Protein AF-A0A2N1DFC6-F1 (afdb_monomer_lite)

Radius of gyration: 20.5 Å; chains: 1; bounding box: 40×36×43 Å

Secondary structure (DSSP, 8-state):
-----PPPPTTS-TT--GGGGS-HHHHHHHHHHS---PPPGGG-S-TTTT---HHHHHHHHHHHHHHHHHHHHTT---

pLDDT: mean 73.4, std 12.14, range [41.03, 90.44]

Foldseek 3Di:
DDDDDDDDDPPDDPPDDCVVVDDPVQVVCCVVVVDGDDDDLVPPPCVCPPPDDPVVVVVVVVVVVVVVVVVVVVVPDD

Sequence (78 aa):
MRNLQLKVEDLLSRDTRLWRYTDLAKFVSLLDSGSLWLARSDTFKEQSEGRFHDEMRTALESAYESFEEKEGSNKQRP

Structure (mmCIF, N/CA/C/O backbone):
data_AF-A0A2N1DFC6-F1
#
_entry.id   AF-A0A2N1DFC6-F1
#
loop_
_atom_site.group_PDB
_atom_site.id
_atom_site.type_symbol
_atom_site.label_atom_id
_atom_site.label_alt_id
_atom_site.label_comp_id
_atom_site.label_asym_id
_atom_site.label_entity_id
_atom_site.label_seq_id
_atom_site.pdbx_PDB_ins_code
_atom_site.Cartn_x
_atom_site.Cartn_y
_atom_site.Cartn_z
_atom_site.occupancy
_atom_site.B_iso_or_equiv
_atom_site.auth_seq_id
_atom_site.auth_comp_id
_atom_site.auth_asym_id
_atom_site.auth_atom_id
_atom_site.pdbx_PDB_model_num
ATOM 1 N N . MET A 1 1 ? -15.226 -6.523 -11.222 1.00 47.84 1 MET A N 1
ATOM 2 C CA . MET A 1 1 ? -14.048 -6.008 -10.488 1.00 47.84 1 MET A CA 1
ATOM 3 C C . MET A 1 1 ? -13.771 -4.589 -10.968 1.00 47.84 1 MET A C 1
ATOM 5 O O . MET A 1 1 ? -13.859 -4.369 -12.168 1.00 47.84 1 MET A O 1
ATOM 9 N N . ARG A 1 2 ? -13.525 -3.620 -10.075 1.00 53.09 2 ARG A N 1
ATOM 10 C CA . ARG A 1 2 ? -13.125 -2.258 -10.474 1.00 53.09 2 ARG A CA 1
ATOM 11 C C . ARG A 1 2 ? -11.600 -2.204 -10.520 1.00 53.09 2 ARG A C 1
ATOM 13 O O . ARG A 1 2 ? -10.967 -2.481 -9.507 1.00 53.09 2 ARG A O 1
ATOM 20 N N . ASN A 1 3 ? -11.035 -1.863 -11.672 1.00 57.62 3 ASN A N 1
ATOM 21 C CA . ASN A 1 3 ? -9.602 -1.625 -11.809 1.00 57.62 3 ASN A CA 1
ATOM 22 C C . ASN A 1 3 ? -9.308 -0.214 -11.289 1.00 57.62 3 ASN A C 1
ATOM 24 O O . ASN A 1 3 ? -9.753 0.765 -11.887 1.00 57.62 3 ASN A O 1
ATOM 28 N N . LEU A 1 4 ? -8.624 -0.110 -10.149 1.00 62.16 4 LEU A N 1
ATOM 29 C CA . LEU A 1 4 ? -8.171 1.172 -9.619 1.00 62.16 4 LEU A CA 1
ATOM 30 C C . LEU A 1 4 ? -6.883 1.556 -10.354 1.00 62.16 4 LEU A C 1
ATOM 32 O O . LEU A 1 4 ? -5.861 0.891 -10.201 1.00 62.16 4 LEU A O 1
ATOM 36 N N . GLN A 1 5 ? -6.934 2.601 -11.176 1.00 61.84 5 GLN A N 1
ATOM 37 C CA . GLN A 1 5 ? -5.731 3.149 -11.792 1.00 61.84 5 GLN A CA 1
ATOM 38 C C . GLN A 1 5 ? -5.031 4.046 -10.772 1.00 61.84 5 GLN A C 1
ATOM 40 O O . GLN A 1 5 ? -5.492 5.150 -10.483 1.00 61.84 5 GLN A O 1
ATOM 45 N N . LEU A 1 6 ? -3.937 3.545 -10.198 1.00 64.50 6 LEU A N 1
ATOM 46 C CA . LEU A 1 6 ? -3.057 4.347 -9.358 1.00 64.50 6 LEU A CA 1
ATOM 47 C C . LEU A 1 6 ? -2.352 5.373 -10.249 1.00 64.50 6 LEU A C 1
ATOM 49 O O . LEU A 1 6 ? -1.709 5.009 -11.234 1.00 64.50 6 LEU A O 1
ATOM 53 N N . LYS A 1 7 ? -2.491 6.657 -9.918 1.00 69.06 7 LYS A N 1
ATOM 54 C CA . LYS A 1 7 ? -1.687 7.705 -10.544 1.00 69.06 7 LYS A CA 1
ATOM 55 C C . LYS A 1 7 ? -0.298 7.636 -9.927 1.00 69.06 7 LYS A C 1
ATOM 57 O O . LYS A 1 7 ? -0.159 7.803 -8.720 1.00 69.06 7 LYS A O 1
ATOM 62 N N . VAL A 1 8 ? 0.705 7.344 -10.746 1.00 67.56 8 VAL A N 1
ATOM 63 C CA . VAL A 1 8 ? 2.101 7.465 -10.328 1.00 67.56 8 VAL A CA 1
ATOM 64 C C . VAL A 1 8 ? 2.380 8.955 -10.190 1.00 67.56 8 VAL A C 1
ATOM 66 O O . VAL A 1 8 ? 2.218 9.700 -11.152 1.00 67.56 8 VAL A O 1
ATOM 69 N N . GLU A 1 9 ? 2.718 9.397 -8.985 1.00 72.31 9 GLU A N 1
ATOM 70 C CA . GLU A 1 9 ? 3.133 10.777 -8.758 1.00 72.31 9 GLU A CA 1
ATOM 71 C C . GLU A 1 9 ? 4.525 10.995 -9.361 1.00 72.31 9 GLU A C 1
ATOM 73 O O . GLU A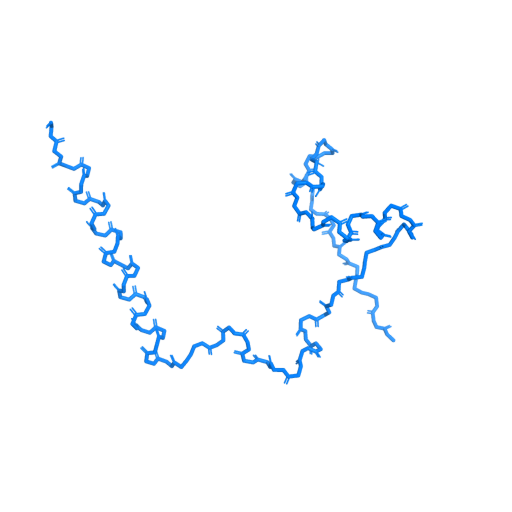 1 9 ? 5.429 10.179 -9.164 1.00 72.31 9 GLU A O 1
A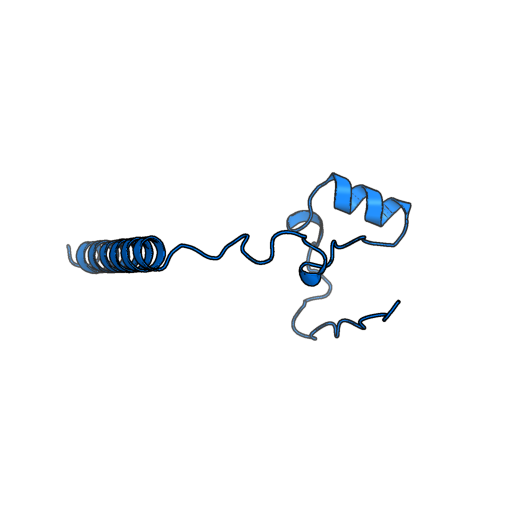TOM 78 N N . ASP A 1 10 ? 4.721 12.123 -10.050 1.00 70.44 10 ASP A N 1
ATOM 79 C CA . ASP A 1 10 ? 5.999 12.498 -10.683 1.00 70.44 10 ASP A CA 1
ATOM 80 C C . ASP A 1 10 ? 7.140 12.736 -9.670 1.00 70.44 10 ASP A C 1
ATOM 82 O O . ASP A 1 10 ? 8.276 13.014 -10.052 1.00 70.44 10 ASP A O 1
ATOM 86 N N . LEU A 1 11 ? 6.857 12.616 -8.369 1.00 70.06 11 LEU A N 1
ATOM 87 C CA . LEU A 1 11 ? 7.830 12.766 -7.291 1.00 70.06 11 LEU A CA 1
ATOM 88 C C . LEU A 1 11 ? 8.810 11.585 -7.186 1.00 70.06 11 LEU A C 1
ATOM 90 O O . LEU A 1 11 ? 9.875 11.728 -6.583 1.00 70.06 11 LEU A O 1
ATOM 94 N N . LEU A 1 12 ? 8.471 10.412 -7.736 1.00 71.88 12 LEU A N 1
ATOM 95 C CA . LEU A 1 12 ? 9.375 9.265 -7.705 1.00 71.88 12 LEU A CA 1
ATOM 96 C C . LEU A 1 12 ? 10.455 9.401 -8.781 1.00 71.88 12 LEU A C 1
ATOM 98 O O . LEU A 1 12 ? 10.195 9.290 -9.979 1.00 71.88 12 LEU A O 1
ATOM 102 N N . SER A 1 13 ? 11.704 9.542 -8.337 1.00 79.75 13 SER A N 1
ATOM 103 C CA . SER A 1 13 ? 12.859 9.414 -9.225 1.00 79.75 13 SER A CA 1
ATOM 104 C C . SER A 1 13 ? 12.866 8.030 -9.883 1.00 79.75 13 SER A C 1
ATOM 106 O O . SER A 1 13 ? 12.671 7.016 -9.205 1.00 79.75 13 SER A O 1
ATOM 108 N N . ARG A 1 14 ? 13.138 7.972 -11.193 1.00 80.62 14 ARG A N 1
ATOM 109 C CA . ARG A 1 14 ? 13.235 6.711 -11.957 1.00 80.62 14 ARG A CA 1
ATOM 110 C C . ARG A 1 14 ? 14.317 5.765 -11.434 1.00 80.62 14 ARG A C 1
ATOM 112 O O . ARG A 1 14 ? 14.218 4.562 -11.648 1.00 80.62 14 ARG A O 1
ATOM 119 N N . ASP A 1 15 ? 15.291 6.292 -10.701 1.00 84.69 15 ASP A N 1
ATOM 120 C CA . ASP A 1 15 ? 16.390 5.516 -10.119 1.00 84.69 15 ASP A CA 1
ATOM 121 C C . ASP A 1 15 ? 16.044 4.933 -8.736 1.00 84.69 15 ASP A C 1
ATOM 123 O O . ASP A 1 15 ? 16.887 4.325 -8.065 1.00 84.69 15 ASP A O 1
ATOM 127 N N . THR A 1 16 ? 14.799 5.111 -8.281 1.00 82.94 16 THR A N 1
ATOM 128 C CA . THR A 1 16 ? 14.338 4.611 -6.985 1.00 82.94 16 THR A CA 1
ATOM 129 C C . THR A 1 16 ? 14.353 3.084 -6.975 1.00 82.94 16 THR A C 1
ATOM 131 O O . THR A 1 16 ? 13.639 2.410 -7.717 1.00 82.94 16 THR A O 1
ATOM 134 N N . ARG A 1 17 ? 15.164 2.508 -6.083 1.00 82.81 17 ARG A N 1
ATOM 135 C CA . ARG A 1 17 ? 15.302 1.054 -5.932 1.00 82.81 17 ARG A CA 1
ATOM 136 C C . ARG A 1 17 ? 14.128 0.471 -5.140 1.00 82.81 17 ARG A C 1
ATOM 138 O O . ARG A 1 17 ? 14.168 0.426 -3.913 1.00 82.81 17 ARG A O 1
ATOM 145 N N . LEU A 1 18 ? 13.121 -0.033 -5.853 1.00 76.44 18 LEU A N 1
ATOM 146 C CA . LEU A 1 18 ? 11.882 -0.591 -5.286 1.00 76.44 18 LEU A CA 1
ATOM 147 C C . LEU A 1 18 ? 12.088 -1.802 -4.356 1.00 76.44 18 LEU A C 1
ATOM 149 O O . LEU A 1 18 ? 11.328 -1.983 -3.405 1.00 76.44 18 LEU A O 1
ATOM 153 N N . TRP A 1 19 ? 13.131 -2.611 -4.581 1.00 79.81 19 TRP A N 1
ATOM 154 C CA . TRP A 1 19 ? 13.401 -3.813 -3.777 1.00 79.81 19 TRP A CA 1
ATOM 155 C C . TRP A 1 19 ? 13.683 -3.507 -2.300 1.00 79.81 19 TRP A C 1
ATOM 157 O O . TRP A 1 19 ? 13.476 -4.366 -1.454 1.00 79.81 19 TRP A O 1
ATOM 167 N N . ARG A 1 20 ? 14.118 -2.283 -1.968 1.00 81.94 20 ARG A N 1
ATOM 168 C CA . ARG A 1 20 ? 14.345 -1.870 -0.573 1.00 81.94 20 ARG A CA 1
ATOM 169 C C . ARG A 1 20 ? 13.053 -1.705 0.226 1.00 81.94 20 ARG A C 1
ATOM 171 O O 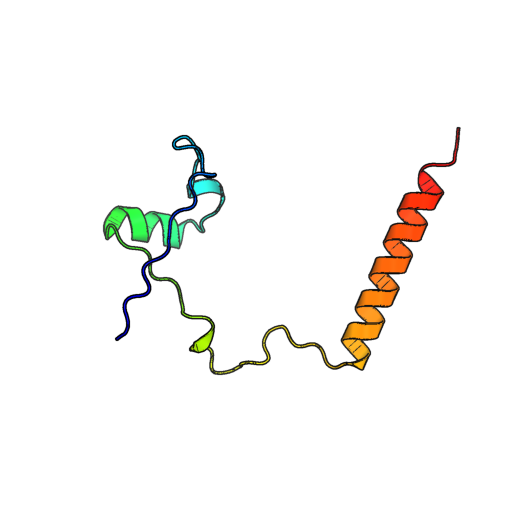. ARG A 1 20 ? 13.098 -1.714 1.449 1.00 81.94 20 ARG A O 1
ATOM 178 N N . TYR A 1 21 ? 11.931 -1.538 -0.464 1.00 81.38 21 TYR A N 1
ATOM 179 C CA . TYR A 1 21 ? 10.627 -1.228 0.124 1.00 81.38 21 TYR A CA 1
ATOM 180 C C . TYR A 1 21 ? 9.624 -2.370 -0.049 1.00 81.38 21 TYR A C 1
ATOM 182 O O . TYR A 1 21 ? 8.448 -2.223 0.275 1.00 81.38 21 TYR A O 1
ATOM 190 N N . THR A 1 22 ? 10.076 -3.502 -0.587 1.00 82.38 22 THR A N 1
ATOM 191 C CA . THR A 1 22 ? 9.223 -4.638 -0.922 1.00 82.38 22 THR A CA 1
ATOM 192 C C . THR A 1 22 ? 9.759 -5.882 -0.234 1.00 82.38 22 THR A C 1
ATOM 194 O O . THR A 1 22 ? 10.963 -6.119 -0.221 1.00 82.38 22 THR A O 1
ATOM 197 N N . ASP A 1 23 ? 8.860 -6.688 0.324 1.00 86.31 23 ASP A N 1
ATOM 198 C CA . ASP A 1 23 ? 9.212 -8.017 0.819 1.00 86.31 23 ASP A CA 1
ATOM 199 C C . ASP A 1 23 ? 9.781 -8.897 -0.314 1.00 86.31 23 ASP A C 1
ATOM 201 O O . ASP A 1 23 ? 9.349 -8.797 -1.467 1.00 86.31 23 ASP A O 1
ATOM 205 N N . LEU A 1 24 ? 10.737 -9.775 0.009 1.00 86.12 24 LEU A N 1
ATOM 206 C CA . LEU A 1 24 ? 11.423 -10.608 -0.982 1.00 86.12 24 LEU A CA 1
ATOM 207 C C . LEU A 1 24 ? 10.447 -11.478 -1.782 1.00 86.12 24 LEU A C 1
ATOM 209 O O . LEU A 1 24 ? 10.572 -11.558 -3.003 1.00 86.12 24 LEU A O 1
ATOM 213 N N . ALA A 1 25 ? 9.462 -12.101 -1.129 1.00 85.56 25 ALA A N 1
ATOM 214 C CA . ALA A 1 25 ? 8.515 -12.977 -1.814 1.00 85.56 25 ALA A CA 1
ATOM 215 C C . ALA A 1 25 ? 7.648 -12.186 -2.803 1.00 85.56 25 ALA A C 1
ATOM 217 O O . ALA A 1 25 ? 7.416 -12.624 -3.931 1.00 85.56 25 ALA A O 1
ATOM 218 N N . LYS A 1 26 ? 7.239 -10.973 -2.416 1.00 84.69 26 LYS A N 1
ATOM 219 C CA . LYS A 1 26 ? 6.510 -10.044 -3.291 1.00 84.69 26 LYS A CA 1
ATOM 220 C C . LYS A 1 26 ? 7.360 -9.584 -4.475 1.00 84.69 26 LYS A C 1
ATOM 222 O O . LYS A 1 26 ? 6.855 -9.514 -5.591 1.00 84.69 26 LYS A O 1
ATOM 227 N N . PHE A 1 27 ? 8.642 -9.299 -4.250 1.00 86.25 27 PHE A N 1
ATOM 228 C CA . PHE A 1 27 ? 9.562 -8.892 -5.311 1.00 86.25 27 PHE A CA 1
ATOM 229 C C . PHE A 1 27 ? 9.814 -10.021 -6.317 1.00 86.25 27 PHE A C 1
ATOM 231 O O . PHE A 1 27 ? 9.723 -9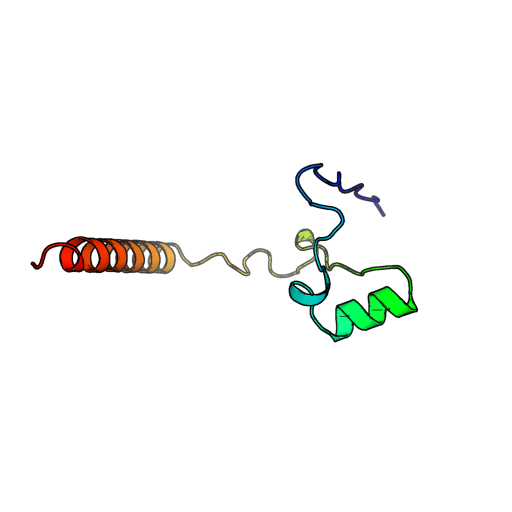.795 -7.520 1.00 86.25 27 PHE A O 1
ATOM 238 N N . VAL A 1 28 ? 10.053 -11.247 -5.844 1.00 88.19 28 VAL A N 1
ATOM 239 C CA . VAL A 1 28 ? 10.217 -12.425 -6.712 1.00 88.19 28 VAL A CA 1
ATOM 240 C C . VAL A 1 28 ? 8.943 -12.690 -7.517 1.00 88.19 28 VAL A C 1
ATOM 242 O O . VAL A 1 28 ? 9.017 -12.874 -8.727 1.00 88.19 28 VAL A O 1
ATOM 245 N N . SER A 1 29 ? 7.771 -12.633 -6.880 1.00 86.88 29 SER A N 1
ATOM 246 C CA . SER A 1 29 ? 6.486 -12.802 -7.570 1.00 86.88 29 SER A CA 1
ATOM 247 C C . SER A 1 29 ? 6.233 -11.721 -8.630 1.00 86.88 29 SER A C 1
ATOM 249 O O . SER A 1 29 ? 5.693 -12.024 -9.696 1.00 86.88 29 SER A O 1
ATOM 251 N N . LEU A 1 30 ? 6.658 -10.479 -8.376 1.00 87.19 30 LEU A N 1
ATOM 252 C CA . LEU A 1 30 ? 6.599 -9.389 -9.350 1.00 87.19 30 LEU A CA 1
ATOM 253 C C . LEU A 1 30 ? 7.527 -9.634 -10.545 1.00 87.19 30 LEU A C 1
ATOM 255 O O . LEU A 1 30 ? 7.124 -9.385 -11.677 1.00 87.19 30 LEU A O 1
ATOM 259 N N . LEU A 1 31 ? 8.750 -10.114 -10.308 1.00 88.38 31 LEU A N 1
ATOM 260 C CA . LEU A 1 31 ? 9.692 -10.428 -11.385 1.00 88.38 31 LEU A CA 1
ATOM 261 C C . LEU A 1 31 ? 9.204 -11.586 -12.263 1.00 88.38 31 LEU A C 1
ATOM 263 O O . LEU A 1 31 ? 9.384 -11.533 -13.475 1.00 88.38 31 LEU A O 1
ATOM 267 N N . ASP A 1 32 ? 8.587 -12.601 -11.658 1.00 90.44 32 ASP A N 1
ATOM 268 C CA . ASP A 1 32 ? 8.073 -13.779 -12.362 1.00 90.44 32 ASP A CA 1
ATOM 269 C C . ASP A 1 32 ? 6.792 -13.470 -13.155 1.00 90.44 32 ASP A C 1
ATOM 271 O O . ASP A 1 32 ? 6.690 -13.765 -14.343 1.00 90.44 32 ASP A O 1
ATOM 275 N N . SER A 1 33 ? 5.816 -12.813 -12.520 1.00 87.00 33 SER A N 1
ATOM 276 C CA . SER A 1 33 ? 4.491 -12.594 -13.117 1.00 87.00 33 SER A CA 1
ATOM 277 C C . SER A 1 33 ? 4.323 -11.250 -13.837 1.00 87.00 33 SER A C 1
ATOM 279 O O . SER A 1 33 ? 3.309 -11.037 -14.501 1.00 87.00 33 SER A O 1
ATOM 281 N N . GLY A 1 34 ? 5.254 -10.303 -13.665 1.00 84.75 34 GLY A N 1
ATOM 282 C CA . GLY A 1 34 ? 5.101 -8.915 -14.122 1.00 84.75 34 GLY A CA 1
ATOM 283 C C . GLY A 1 34 ? 3.971 -8.149 -13.419 1.00 84.75 34 GLY A C 1
ATOM 284 O O . GLY A 1 34 ? 3.598 -7.058 -13.849 1.00 84.75 34 GLY A O 1
ATOM 285 N N . SER A 1 35 ? 3.403 -8.715 -12.352 1.00 80.81 35 SER A N 1
ATOM 286 C CA . SER A 1 35 ? 2.245 -8.182 -11.638 1.00 80.81 35 SER A CA 1
ATOM 287 C C . SER A 1 35 ? 2.447 -8.271 -10.127 1.00 80.81 35 SER A C 1
ATOM 289 O O . SER A 1 35 ? 3.106 -9.178 -9.628 1.00 80.81 35 SER A O 1
ATOM 291 N N . LEU A 1 36 ? 1.887 -7.319 -9.378 1.00 79.06 36 LEU A N 1
ATOM 292 C CA . LEU A 1 36 ? 1.935 -7.330 -7.917 1.00 79.06 36 LEU A CA 1
ATOM 293 C C . LEU A 1 36 ? 0.518 -7.414 -7.357 1.00 79.06 36 LEU A C 1
ATOM 295 O O . LEU A 1 36 ? -0.311 -6.538 -7.602 1.00 79.06 36 LEU A O 1
ATOM 299 N N . TRP A 1 37 ? 0.256 -8.450 -6.565 1.00 73.50 37 TRP A N 1
ATOM 300 C CA . TRP A 1 37 ? -1.011 -8.607 -5.862 1.00 73.50 37 TRP A CA 1
ATOM 301 C C . TRP A 1 37 ? -0.954 -7.864 -4.533 1.00 73.50 37 TRP A C 1
ATOM 303 O O . TRP A 1 37 ? -0.288 -8.284 -3.586 1.00 73.50 37 TRP A O 1
ATOM 313 N N . LEU A 1 38 ? -1.661 -6.741 -4.467 1.00 72.94 38 LEU A N 1
ATOM 314 C CA . LEU A 1 38 ? -1.874 -6.008 -3.229 1.00 72.94 38 LEU A CA 1
ATOM 315 C C . LEU A 1 38 ? -3.242 -6.393 -2.671 1.00 72.94 38 LEU A C 1
ATOM 317 O O . LEU A 1 38 ? -4.261 -6.257 -3.352 1.00 72.94 38 LEU A O 1
ATOM 321 N N . ALA A 1 39 ? -3.263 -6.888 -1.434 1.00 70.69 39 ALA A N 1
ATOM 322 C CA . ALA A 1 39 ? -4.517 -7.109 -0.733 1.00 70.69 39 ALA A CA 1
ATOM 323 C C . ALA A 1 39 ? -5.218 -5.758 -0.555 1.00 70.69 39 ALA A C 1
ATOM 325 O O . ALA A 1 39 ? -4.624 -4.782 -0.094 1.00 70.69 39 ALA A O 1
ATOM 326 N N . ARG A 1 40 ? -6.488 -5.699 -0.946 1.00 70.69 40 ARG A N 1
ATOM 327 C CA . ARG A 1 40 ? -7.319 -4.518 -0.748 1.00 70.69 40 ARG A CA 1
ATOM 328 C C . ARG A 1 40 ? -7.639 -4.389 0.737 1.00 70.69 40 ARG A C 1
ATOM 330 O O . ARG A 1 40 ? -8.282 -5.276 1.296 1.00 70.69 40 ARG A O 1
ATOM 337 N N . SER A 1 41 ? -7.222 -3.293 1.365 1.00 63.78 41 SER A N 1
ATOM 338 C CA . SER A 1 41 ? -7.502 -3.034 2.785 1.00 63.78 41 SER A CA 1
ATOM 339 C C . SER A 1 41 ? -9.004 -3.065 3.094 1.00 63.78 41 SER A C 1
ATOM 341 O O . SER A 1 41 ? -9.408 -3.551 4.141 1.00 63.78 41 SER A O 1
ATOM 343 N N . ASP A 1 42 ? -9.853 -2.669 2.141 1.00 63.97 42 ASP A N 1
ATOM 344 C CA . ASP A 1 42 ? -11.313 -2.704 2.283 1.00 63.97 42 ASP A CA 1
ATOM 345 C C . ASP A 1 42 ? -11.932 -4.115 2.227 1.00 63.97 42 ASP A C 1
ATOM 347 O O . ASP A 1 42 ? -13.106 -4.282 2.546 1.00 63.97 42 ASP A O 1
ATOM 351 N N . THR A 1 43 ? -11.156 -5.135 1.840 1.00 65.62 43 THR A N 1
ATOM 352 C CA . THR A 1 43 ? -11.592 -6.545 1.864 1.00 65.62 43 THR A CA 1
ATOM 353 C C . THR A 1 43 ? -11.197 -7.289 3.137 1.00 65.62 43 THR A C 1
ATOM 355 O O . THR A 1 43 ? -11.575 -8.452 3.297 1.00 65.62 43 THR A O 1
ATOM 358 N N . PHE A 1 44 ? -10.479 -6.646 4.063 1.00 63.69 44 PHE A N 1
ATOM 359 C CA . PHE A 1 44 ? -10.221 -7.242 5.368 1.00 63.69 44 PHE A CA 1
ATOM 360 C C . PHE A 1 44 ? -11.535 -7.341 6.147 1.00 63.69 44 PHE A C 1
ATOM 362 O O . PHE A 1 44 ? -12.289 -6.377 6.277 1.00 63.69 44 PHE A O 1
ATOM 369 N N . LYS A 1 45 ? -11.822 -8.546 6.653 1.00 63.22 45 LYS A N 1
ATOM 370 C CA . LYS A 1 45 ? -13.018 -8.835 7.463 1.00 63.22 45 LYS A CA 1
ATOM 371 C C . LYS A 1 45 ? -13.060 -8.009 8.750 1.00 63.22 45 LYS A C 1
ATOM 373 O O . LYS A 1 45 ? -14.134 -7.782 9.296 1.00 63.22 45 LYS A O 1
ATOM 378 N N . GLU A 1 46 ? -11.897 -7.571 9.211 1.00 61.19 46 GLU A N 1
ATOM 379 C CA . GLU A 1 46 ? -11.710 -6.818 10.436 1.00 61.19 46 GLU A CA 1
ATOM 380 C C . GLU A 1 46 ? -11.375 -5.362 10.099 1.00 61.19 46 GLU A C 1
ATOM 382 O O . GLU A 1 46 ? -10.223 -4.964 9.974 1.00 61.19 46 GLU A O 1
ATOM 387 N N . GLN A 1 47 ? -12.416 -4.542 9.935 1.00 61.94 47 GLN A N 1
ATOM 388 C CA . GLN A 1 47 ? -12.283 -3.103 9.646 1.00 61.94 47 GLN A CA 1
ATOM 389 C C . GLN A 1 47 ? -11.689 -2.296 10.819 1.00 61.94 47 GLN A C 1
ATOM 391 O O . GLN A 1 47 ? -11.494 -1.084 10.714 1.00 61.94 47 GLN A O 1
ATOM 396 N N . SER A 1 48 ? -11.457 -2.953 11.956 1.00 61.09 48 SER A N 1
ATOM 397 C CA . SER A 1 48 ? -10.909 -2.392 13.187 1.00 61.09 48 SER A CA 1
ATOM 398 C C 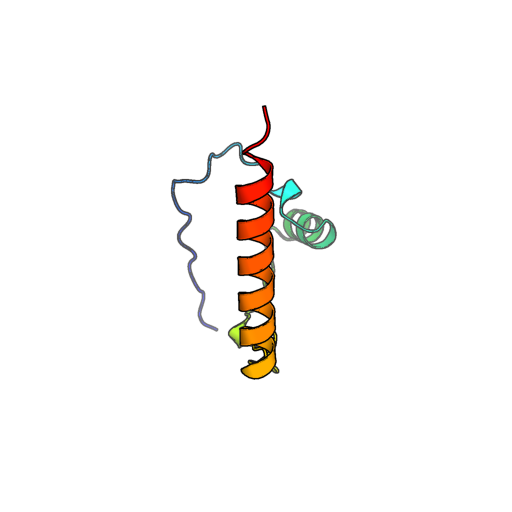. SER A 1 48 ? -9.425 -2.682 13.389 1.00 61.09 48 SER A C 1
ATOM 400 O O . SER A 1 48 ? -8.888 -2.239 14.400 1.00 61.09 48 SER A O 1
ATOM 402 N N . GLU A 1 49 ? -8.744 -3.383 12.479 1.00 58.47 49 GLU A N 1
ATOM 403 C CA . GLU A 1 49 ? -7.301 -3.609 12.599 1.00 58.47 49 GLU A CA 1
ATOM 404 C C . GLU A 1 49 ? -6.575 -2.246 12.509 1.00 58.47 49 GLU A C 1
ATOM 406 O O . GLU A 1 49 ? -6.511 -1.615 11.456 1.00 58.47 49 GLU A O 1
ATOM 411 N N . GLY A 1 50 ? -6.142 -1.720 13.663 1.00 63.66 50 GLY A N 1
ATOM 412 C CA . GLY A 1 50 ? -5.586 -0.365 13.822 1.00 63.66 50 GLY A CA 1
ATOM 413 C C . GLY A 1 50 ? -6.493 0.656 14.530 1.00 63.66 50 GLY A C 1
ATOM 414 O O . GLY A 1 50 ? -6.040 1.755 14.853 1.00 63.66 50 GLY A O 1
ATOM 415 N N . ARG A 1 51 ? -7.755 0.323 14.838 1.00 65.94 51 ARG A N 1
ATOM 416 C CA . ARG A 1 51 ? -8.585 1.121 15.755 1.00 65.94 51 ARG A CA 1
ATOM 417 C C . ARG A 1 51 ? -8.314 0.695 17.191 1.00 65.94 51 ARG A C 1
ATOM 419 O O . ARG A 1 51 ? -8.820 -0.320 17.656 1.00 65.94 51 ARG A O 1
ATOM 426 N N . PHE A 1 52 ? -7.557 1.513 17.909 1.00 68.94 52 PHE A N 1
ATOM 427 C CA . PHE A 1 52 ? -7.482 1.410 19.362 1.00 68.94 52 PHE A CA 1
ATOM 428 C C . PHE A 1 52 ? -8.822 1.798 19.995 1.00 68.94 52 PHE A C 1
ATOM 430 O O . PHE A 1 52 ? -9.511 2.697 19.499 1.00 68.94 52 PHE A O 1
ATOM 437 N N . HIS A 1 53 ? -9.172 1.129 21.096 1.00 79.19 53 HIS A N 1
ATOM 438 C CA . HIS A 1 53 ? -10.210 1.617 22.001 1.00 79.19 53 HIS A CA 1
ATOM 439 C C . HIS A 1 53 ? -9.829 3.031 22.463 1.00 79.19 53 HIS A C 1
ATOM 441 O O . HIS A 1 53 ? -8.638 3.310 22.624 1.00 79.19 53 HIS A O 1
ATOM 447 N N . ASP A 1 54 ? -10.805 3.918 22.657 1.00 79.81 54 ASP A N 1
ATOM 448 C CA . ASP A 1 54 ? -10.533 5.348 22.874 1.00 79.81 54 ASP A CA 1
ATOM 449 C C . ASP A 1 54 ? -9.594 5.588 24.064 1.00 79.81 54 ASP A C 1
ATOM 451 O O . ASP A 1 54 ? -8.653 6.367 23.960 1.00 79.81 54 ASP A O 1
ATOM 455 N N . GLU A 1 55 ? -9.750 4.815 25.139 1.00 83.00 55 GLU A N 1
ATOM 456 C CA . GLU A 1 55 ? -8.858 4.845 26.307 1.00 83.00 55 GLU A CA 1
ATOM 457 C C . GLU A 1 55 ? -7.394 4.530 25.959 1.00 83.00 55 GLU A C 1
ATOM 459 O O . GLU A 1 55 ? -6.471 5.182 26.445 1.00 83.00 55 GLU A O 1
ATOM 464 N N . MET A 1 56 ? -7.174 3.544 25.086 1.00 81.81 56 MET A N 1
ATOM 465 C CA . MET A 1 56 ? -5.837 3.139 24.659 1.00 81.81 56 MET A CA 1
ATOM 466 C C . MET A 1 56 ? -5.223 4.170 23.708 1.00 81.81 56 MET A C 1
ATOM 468 O O . MET A 1 56 ? -4.019 4.405 23.774 1.00 81.81 56 MET A O 1
ATOM 472 N N . ARG A 1 57 ? -6.039 4.826 22.868 1.00 82.19 57 ARG A N 1
ATOM 473 C CA . ARG A 1 57 ? -5.590 5.932 22.009 1.00 82.19 57 ARG A CA 1
ATOM 474 C C . ARG A 1 57 ? -5.084 7.106 22.848 1.00 82.19 57 ARG A C 1
ATOM 476 O O . ARG A 1 57 ? -3.958 7.538 22.635 1.00 82.19 57 ARG A O 1
ATOM 483 N N . THR A 1 58 ? -5.858 7.536 23.845 1.00 86.38 58 THR A N 1
ATOM 484 C CA . THR A 1 58 ? -5.469 8.627 24.752 1.00 86.38 58 THR A CA 1
ATOM 485 C C . THR A 1 58 ? -4.185 8.301 25.518 1.00 86.38 58 THR A C 1
ATOM 487 O O . THR A 1 58 ? -3.312 9.153 25.672 1.00 86.38 58 THR A O 1
ATOM 490 N N . ALA A 1 59 ? -4.031 7.052 25.975 1.00 87.50 59 ALA A N 1
ATOM 491 C CA . ALA A 1 59 ? -2.816 6.614 26.660 1.00 87.50 59 ALA A CA 1
ATOM 492 C C . ALA A 1 59 ? -1.580 6.630 25.741 1.00 87.50 59 ALA A C 1
ATOM 494 O O . ALA A 1 59 ? -0.495 7.017 26.174 1.00 87.50 59 ALA A O 1
ATOM 495 N N . LEU A 1 60 ? -1.741 6.228 24.475 1.00 84.62 60 LEU A N 1
ATOM 496 C CA . LEU A 1 60 ? -0.685 6.289 23.462 1.00 84.62 60 LEU A CA 1
ATOM 497 C C . LEU A 1 60 ? -0.291 7.736 23.147 1.00 84.62 60 LEU A C 1
ATOM 499 O O . LEU A 1 60 ? 0.896 8.045 23.173 1.00 84.62 60 LEU A O 1
ATOM 503 N N . GLU A 1 61 ? -1.260 8.620 22.900 1.00 87.31 61 GLU A N 1
ATOM 504 C CA . GLU A 1 61 ? -1.024 10.044 22.613 1.00 87.31 61 GLU A CA 1
ATOM 505 C C . GLU A 1 61 ? -0.268 10.730 23.759 1.00 87.31 61 GLU A C 1
ATOM 507 O O . GLU A 1 61 ? 0.785 11.323 23.529 1.00 87.31 61 GLU A O 1
ATOM 512 N N . SER A 1 62 ? -0.713 10.533 25.004 1.00 87.81 62 SER A N 1
ATOM 513 C CA . SER A 1 62 ? -0.026 11.069 26.186 1.00 87.81 62 SER A CA 1
ATOM 514 C C . SER A 1 62 ? 1.403 10.530 26.340 1.00 87.81 62 SER A C 1
ATOM 516 O O . SER A 1 62 ? 2.317 11.269 26.715 1.00 87.81 62 SER A O 1
ATOM 518 N N . ALA A 1 63 ? 1.633 9.249 26.030 1.00 87.25 63 ALA A N 1
ATOM 519 C CA . ALA A 1 63 ? 2.976 8.681 26.058 1.00 87.25 63 ALA A CA 1
ATOM 520 C C . ALA A 1 63 ? 3.878 9.330 24.997 1.00 87.25 63 ALA A C 1
ATOM 522 O O . ALA A 1 63 ? 5.001 9.712 25.328 1.00 87.25 63 ALA A O 1
ATOM 523 N N . TYR A 1 64 ? 3.395 9.499 23.762 1.00 83.81 64 TYR A N 1
ATOM 524 C CA . TYR A 1 64 ? 4.140 10.156 22.682 1.00 83.81 64 TYR A CA 1
ATOM 525 C C . TYR A 1 64 ? 4.497 11.609 23.011 1.00 83.81 64 TYR A C 1
ATOM 527 O O . TYR A 1 64 ? 5.663 11.975 22.874 1.00 83.81 64 TYR A O 1
ATOM 535 N N . GLU A 1 65 ? 3.557 12.392 23.541 1.00 88.00 65 GLU A N 1
ATOM 536 C CA . GLU A 1 65 ? 3.821 13.761 24.012 1.00 88.00 65 GLU A CA 1
ATOM 537 C C . GLU A 1 65 ? 4.916 13.782 25.090 1.00 88.00 65 GLU A C 1
ATOM 539 O O . GLU A 1 65 ? 5.863 14.565 25.018 1.00 88.00 65 GLU A O 1
ATOM 544 N N . SER A 1 66 ? 4.873 12.838 26.038 1.00 85.44 66 SER A N 1
ATOM 545 C CA . SER A 1 66 ? 5.900 12.735 27.083 1.00 85.44 66 SER A CA 1
ATOM 546 C C . SER A 1 66 ? 7.298 12.389 26.544 1.00 85.44 66 SER A C 1
ATOM 548 O O . SER A 1 66 ? 8.309 12.725 27.170 1.00 85.44 66 SER A O 1
ATOM 550 N N . PHE A 1 67 ? 7.381 11.701 25.398 1.00 78.81 67 PHE A N 1
ATOM 551 C CA . PHE A 1 67 ? 8.650 11.414 24.729 1.00 78.81 67 PHE A CA 1
ATOM 552 C C . PHE A 1 67 ? 9.191 12.650 24.003 1.00 78.81 67 PHE A C 1
ATOM 554 O O . PHE A 1 67 ? 10.391 12.906 24.094 1.00 78.81 67 PHE A O 1
ATOM 561 N N . GLU A 1 68 ? 8.334 13.450 23.364 1.00 73.62 68 GLU A N 1
ATOM 562 C CA . GLU A 1 68 ? 8.736 14.716 22.734 1.00 73.62 68 GLU A CA 1
ATOM 563 C C . GLU A 1 68 ? 9.212 15.752 23.765 1.00 73.62 68 GLU A C 1
ATOM 565 O O . GLU A 1 68 ? 10.221 16.425 23.546 1.00 73.62 68 GLU A O 1
ATOM 570 N N . GLU A 1 69 ? 8.574 15.825 24.935 1.00 68.38 69 GLU A N 1
ATOM 571 C CA . GLU A 1 69 ? 9.011 16.697 26.036 1.00 68.38 69 GLU A CA 1
ATOM 572 C C . GLU A 1 69 ? 10.364 16.265 26.633 1.00 68.38 69 GLU A C 1
ATOM 574 O O . GLU A 1 69 ? 11.209 17.097 26.994 1.00 68.38 69 GLU A O 1
ATOM 579 N N . LYS A 1 70 ? 10.624 14.955 26.710 1.00 62.72 70 LYS A N 1
ATOM 580 C CA . LYS A 1 70 ? 11.918 14.416 27.164 1.00 62.72 70 LYS A CA 1
ATOM 581 C C . LYS A 1 70 ? 13.030 14.625 26.136 1.00 62.72 70 LYS A C 1
ATOM 583 O O . LYS A 1 70 ? 14.148 14.965 26.515 1.00 62.72 70 LYS A O 1
ATOM 588 N N . GLU A 1 71 ? 12.730 14.476 24.851 1.00 60.19 71 GLU A N 1
ATOM 589 C CA . GLU A 1 71 ? 13.651 14.778 23.747 1.00 60.19 71 GLU A CA 1
ATOM 590 C C . GLU A 1 71 ? 13.958 16.285 23.649 1.00 60.19 71 GLU A C 1
ATOM 592 O O . GLU A 1 71 ? 15.109 16.676 23.441 1.00 60.19 71 GLU A O 1
ATOM 597 N N . GLY A 1 72 ? 12.953 17.144 23.856 1.00 58.19 72 GLY A N 1
ATOM 598 C CA . GLY A 1 72 ? 13.099 18.600 23.880 1.00 58.19 72 GLY A CA 1
ATOM 599 C C . GLY A 1 72 ? 13.895 19.112 25.083 1.00 58.19 72 GLY A C 1
ATOM 600 O O . GLY A 1 72 ? 14.743 19.986 24.928 1.00 58.19 72 GLY A O 1
ATOM 601 N N . SER A 1 73 ? 13.696 18.532 26.270 1.00 55.69 73 SER A N 1
ATOM 602 C CA . SER A 1 73 ? 14.439 18.916 27.484 1.00 55.69 73 SER A CA 1
ATOM 603 C C . SER A 1 73 ? 15.886 18.407 27.518 1.00 55.69 73 SER A C 1
ATOM 605 O O . SER A 1 73 ? 16.738 19.037 28.145 1.00 55.69 73 SER A O 1
ATOM 607 N N . ASN A 1 74 ? 16.211 17.327 26.799 1.00 54.53 74 ASN A N 1
ATOM 608 C CA . ASN A 1 74 ? 17.579 16.804 26.703 1.00 54.53 74 ASN A CA 1
ATOM 609 C C . ASN A 1 74 ? 18.474 17.578 25.705 1.00 54.53 74 ASN A C 1
ATOM 611 O O . ASN A 1 74 ? 19.682 17.356 25.669 1.00 54.53 74 ASN A O 1
ATOM 615 N N . LYS A 1 75 ? 17.919 18.512 24.914 1.00 53.06 75 LYS A N 1
ATOM 616 C CA . LYS A 1 75 ? 18.689 19.426 24.039 1.00 53.06 75 LYS A CA 1
ATOM 617 C C . LYS A 1 75 ? 19.140 20.720 24.731 1.00 53.06 75 LYS A C 1
ATOM 619 O O . LYS A 1 75 ? 19.897 21.489 24.142 1.00 53.06 75 LYS A O 1
ATOM 624 N N . GLN A 1 76 ? 18.758 20.933 25.992 1.00 53.19 76 GLN A N 1
ATOM 625 C CA . GL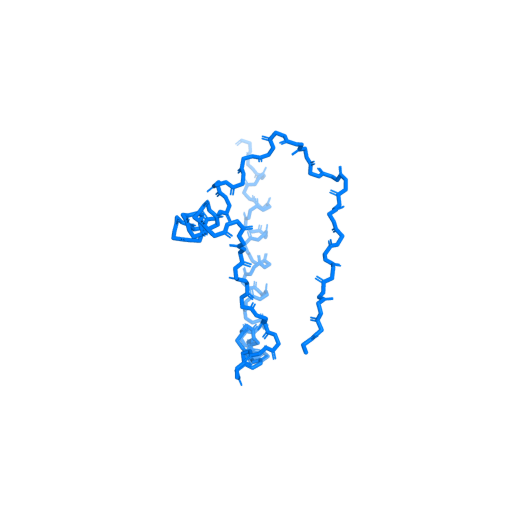N A 1 76 ? 19.238 22.027 26.840 1.00 53.19 76 GLN A CA 1
ATOM 626 C C . GLN A 1 76 ? 20.173 21.495 27.942 1.00 53.19 76 GLN A C 1
ATOM 628 O O . GLN A 1 76 ? 19.891 21.601 29.134 1.00 53.19 76 GLN A O 1
ATOM 633 N N . ARG A 1 77 ? 21.334 20.949 27.569 1.00 41.03 77 ARG A N 1
ATOM 634 C CA . ARG A 1 77 ? 22.513 20.978 28.450 1.00 41.03 77 ARG A CA 1
ATOM 635 C C . ARG A 1 77 ? 23.758 21.353 27.640 1.00 41.03 77 ARG A C 1
ATOM 637 O O . ARG A 1 77 ? 23.977 20.716 26.612 1.00 41.03 77 ARG A O 1
ATOM 644 N N . PRO A 1 78 ? 24.513 22.386 28.062 1.00 49.66 78 PRO A N 1
ATOM 645 C CA . PRO A 1 78 ? 25.823 22.701 27.496 1.00 49.66 78 PRO A CA 1
ATOM 646 C C . PRO A 1 78 ? 26.850 21.600 27.783 1.00 49.66 78 PRO A C 1
ATOM 648 O O . PRO A 1 78 ? 26.678 20.873 28.792 1.00 49.66 78 PRO A O 1
#